Protein AF-S4W6T2-F1 (afdb_monomer_lite)

Foldseek 3Di:
DKPQKDFDDPQWDDDDDPDIDGAIARHDQIAAPDADCQVVQLVVCVVDPDQGEAEEEALLCNLVSHHYDDPDDSLRSSQSSLQRLLVNLVSNVVSPNQEYEHEDQCLQVPADPDDDDRNVVSLVSSLVSRCSSPVPDDPSRHYHYDYDDHPDDPPSND

Organism: NCBI:txid36918

pLDDT: mean 97.05, std 4.62, range [58.09, 98.81]

Secondary structure (DSSP, 8-state):
--EEEE--SS--EEEETTEEE---EEEEEEE--S-SSHHHHHHHHHT-SS--EEEEE-HHHHHHTSB--SSS-HHHHHHHHHHHHHHHHHHHHHTT--EEEEE-GGGTTTS-SSSSHHHHHHHHHHHHHHHHHHTTS-TTSEEE----SS---TTS--

InterPro domains:
  IPR002629 Cobalamin-independent methionine synthase MetE, C-terminal/archaeal [PF01717] (1-155)
  IPR038071 UROD/MetE-like superfamily [G3DSA:3.20.20.210] (1-158)
  IPR038071 UROD/MetE-like superfamily [SSF51726] (2-155)

Radius of gyration: 16.19 Å; chains: 1; bounding box: 41×38×44 Å

Structure (mmCIF, N/CA/C/O backbone):
data_AF-S4W6T2-F1
#
_entry.id   AF-S4W6T2-F1
#
loop_
_atom_site.group_PDB
_atom_site.id
_atom_site.type_symbol
_atom_site.label_atom_id
_atom_site.label_alt_id
_atom_site.label_comp_id
_atom_site.label_asym_id
_atom_site.label_entity_id
_atom_site.label_seq_id
_atom_site.pdbx_PDB_ins_code
_atom_site.Cartn_x
_atom_site.Cartn_y
_atom_site.Cartn_z
_atom_site.occupancy
_atom_site.B_iso_or_equiv
_atom_site.auth_seq_id
_atom_site.auth_comp_id
_atom_site.auth_asym_id
_atom_site.auth_atom_id
_atom_site.pdbx_PDB_model_num
ATOM 1 N N . LYS A 1 1 ? -2.218 -12.288 2.007 1.00 88.94 1 LYS A N 1
ATOM 2 C CA . LYS A 1 1 ? -3.691 -12.126 2.031 1.00 88.94 1 LYS A CA 1
ATOM 3 C C . LYS A 1 1 ? -4.235 -11.518 0.737 1.00 88.94 1 LYS A C 1
ATOM 5 O O . LYS A 1 1 ? -5.386 -11.767 0.428 1.00 88.94 1 LYS A O 1
ATOM 10 N N . LEU A 1 2 ? -3.432 -10.781 -0.037 1.00 97.62 2 LEU A N 1
ATOM 11 C CA . LEU A 1 2 ? -3.813 -10.366 -1.389 1.00 97.62 2 LEU A CA 1
ATOM 12 C C . LEU A 1 2 ? -3.689 -11.525 -2.388 1.00 97.62 2 LEU A C 1
ATOM 14 O O . LEU A 1 2 ? -2.749 -12.319 -2.288 1.00 97.62 2 LEU A O 1
ATOM 18 N N . GLN A 1 3 ? -4.618 -11.595 -3.341 1.00 98.19 3 GLN A N 1
ATOM 19 C CA . GLN A 1 3 ? -4.468 -12.392 -4.560 1.00 98.19 3 GLN A CA 1
ATOM 20 C C . GLN A 1 3 ? -3.433 -11.736 -5.488 1.00 98.19 3 GLN A C 1
ATOM 22 O O . GLN A 1 3 ? -3.095 -10.564 -5.318 1.00 98.19 3 GLN A O 1
ATOM 27 N N . GLY A 1 4 ? -2.890 -12.502 -6.435 1.00 97.81 4 GLY A N 1
ATOM 28 C CA . GLY A 1 4 ? -1.858 -12.018 -7.364 1.00 97.81 4 GLY A CA 1
ATOM 29 C C . GLY A 1 4 ? -0.433 -12.020 -6.796 1.00 97.81 4 GLY A C 1
ATOM 30 O O . GLY A 1 4 ? 0.508 -11.715 -7.524 1.00 97.81 4 GLY A O 1
ATOM 31 N N . TYR A 1 5 ? -0.254 -12.419 -5.532 1.00 98.44 5 TYR A N 1
ATOM 32 C CA . TYR A 1 5 ? 1.045 -12.571 -4.878 1.00 98.44 5 TYR A CA 1
ATOM 33 C C . TYR A 1 5 ? 1.473 -14.036 -4.730 1.00 98.44 5 TYR A C 1
ATOM 35 O O . TYR A 1 5 ? 0.674 -14.903 -4.378 1.00 98.44 5 TYR A O 1
ATOM 43 N N . ALA A 1 6 ? 2.771 -14.283 -4.883 1.00 98.31 6 ALA A N 1
ATOM 44 C CA . ALA A 1 6 ? 3.460 -15.507 -4.492 1.00 98.31 6 ALA A CA 1
ATOM 45 C C . ALA A 1 6 ? 4.580 -15.194 -3.487 1.00 98.31 6 ALA A C 1
ATOM 47 O O . ALA A 1 6 ? 5.139 -14.097 -3.466 1.00 98.31 6 ALA A O 1
ATOM 48 N N . PHE A 1 7 ? 4.928 -16.166 -2.643 1.00 98.25 7 PHE A N 1
ATOM 49 C CA . PHE A 1 7 ? 5.929 -16.001 -1.587 1.00 98.25 7 PHE A CA 1
ATOM 50 C C . PHE A 1 7 ? 6.922 -17.160 -1.623 1.00 98.25 7 PHE A C 1
ATOM 52 O O . PHE A 1 7 ? 6.535 -18.318 -1.769 1.00 98.25 7 PHE A O 1
ATOM 59 N N . THR A 1 8 ? 8.209 -16.853 -1.474 1.00 98.19 8 THR A N 1
ATOM 60 C CA . THR A 1 8 ? 9.264 -17.873 -1.400 1.00 98.19 8 THR A CA 1
ATOM 61 C C . THR A 1 8 ? 9.505 -18.302 0.047 1.00 98.19 8 THR A C 1
ATOM 63 O O . THR A 1 8 ? 9.156 -17.578 0.977 1.00 98.19 8 THR A O 1
ATOM 66 N N . THR A 1 9 ? 10.150 -19.457 0.256 1.00 97.38 9 THR A N 1
ATOM 67 C CA . THR A 1 9 ? 10.651 -19.854 1.587 1.00 97.38 9 THR A CA 1
ATOM 68 C C . THR A 1 9 ? 12.100 -19.403 1.803 1.00 97.38 9 THR A C 1
ATOM 70 O O . THR A 1 9 ? 12.412 -18.831 2.844 1.00 97.38 9 THR A O 1
ATOM 73 N N . ASN A 1 10 ? 12.965 -19.573 0.796 1.00 97.81 10 ASN A N 1
ATOM 74 C CA . ASN A 1 10 ? 14.413 -19.323 0.890 1.00 97.81 10 ASN A CA 1
ATOM 75 C C . ASN A 1 10 ? 14.935 -18.252 -0.095 1.00 97.81 10 ASN A C 1
ATOM 77 O O . ASN A 1 10 ? 16.140 -18.165 -0.310 1.00 97.81 10 ASN A O 1
ATOM 81 N N . GLY A 1 11 ? 14.060 -17.446 -0.709 1.00 97.75 11 GLY A N 1
ATOM 82 C CA . GLY A 1 11 ? 14.436 -16.403 -1.678 1.00 97.75 11 GLY A CA 1
ATOM 83 C C . GLY A 1 11 ? 14.929 -15.113 -1.018 1.00 97.75 11 GLY A C 1
ATOM 84 O O . GLY A 1 11 ? 14.307 -14.065 -1.174 1.00 97.75 11 GLY A O 1
ATOM 85 N N . TRP A 1 12 ? 15.994 -15.207 -0.224 1.00 98.31 12 TRP A N 1
ATOM 86 C CA . TRP A 1 12 ? 16.548 -14.082 0.530 1.00 98.31 12 TRP A CA 1
ATOM 87 C C . TRP A 1 12 ? 17.361 -13.133 -0.356 1.00 98.31 12 TRP A C 1
ATOM 89 O O . TRP A 1 12 ? 18.163 -13.570 -1.178 1.00 98.31 12 TRP A O 1
ATOM 99 N N . VAL A 1 13 ? 17.200 -11.830 -0.127 1.00 98.25 13 VAL A N 1
ATOM 100 C CA . VAL A 1 13 ? 17.969 -10.747 -0.750 1.00 98.25 13 VAL A CA 1
ATOM 101 C C . VAL A 1 13 ? 18.549 -9.876 0.358 1.00 98.25 13 VAL A C 1
ATOM 103 O O . VAL A 1 13 ? 17.845 -9.499 1.297 1.00 98.25 13 VAL A O 1
ATOM 106 N N . GLN A 1 14 ? 19.844 -9.577 0.284 1.00 97.94 14 GLN A N 1
ATOM 107 C CA . GLN A 1 14 ? 20.492 -8.689 1.247 1.00 97.94 14 GLN A CA 1
ATOM 108 C C . GLN A 1 14 ? 19.961 -7.263 1.067 1.00 97.94 14 GLN A C 1
ATOM 110 O O . GLN A 1 14 ? 19.952 -6.749 -0.047 1.00 97.94 14 GLN A O 1
ATOM 115 N N . SER A 1 15 ? 19.535 -6.627 2.159 1.00 93.25 15 SER A N 1
ATOM 116 C CA . SER A 1 15 ? 19.113 -5.222 2.153 1.00 93.25 15 SER A CA 1
ATOM 117 C C . SER A 1 15 ? 20.266 -4.318 2.598 1.00 93.25 15 SER A C 1
ATOM 119 O O . SER A 1 15 ? 20.690 -3.442 1.853 1.00 93.25 15 SER A O 1
ATOM 121 N N . TYR A 1 16 ? 20.840 -4.574 3.778 1.00 93.50 16 TYR A N 1
ATOM 122 C CA . TYR A 1 16 ? 22.041 -3.888 4.266 1.00 93.50 16 TYR A CA 1
ATOM 123 C C . TYR A 1 16 ? 22.706 -4.689 5.390 1.00 93.50 16 TYR A C 1
ATOM 125 O O . TYR A 1 16 ? 22.031 -5.377 6.157 1.00 93.50 16 TYR A O 1
ATOM 133 N N . GLY A 1 17 ? 24.031 -4.583 5.538 1.00 96.62 17 GLY A N 1
ATOM 134 C CA . GLY A 1 17 ? 24.769 -5.266 6.609 1.00 96.62 17 GLY A CA 1
ATOM 135 C C . GLY A 1 17 ? 24.451 -6.767 6.662 1.00 96.62 17 GLY A C 1
ATOM 136 O O . GLY A 1 17 ? 24.629 -7.474 5.677 1.00 96.62 17 GLY A O 1
ATOM 137 N N . SER A 1 18 ? 23.942 -7.252 7.796 1.00 97.00 18 SER A N 1
ATOM 138 C CA . SER A 1 18 ? 23.471 -8.637 7.975 1.00 97.00 18 SER A CA 1
ATOM 139 C C . SER A 1 18 ? 21.946 -8.798 7.883 1.00 97.00 18 SER A C 1
ATOM 141 O O . SER A 1 18 ? 21.411 -9.843 8.253 1.00 97.00 18 SER A O 1
ATOM 143 N N . ARG A 1 19 ? 21.221 -7.765 7.434 1.00 96.56 19 ARG A N 1
ATOM 144 C CA . ARG A 1 19 ? 19.760 -7.766 7.309 1.00 96.56 19 ARG A CA 1
ATOM 145 C C . ARG A 1 19 ? 19.351 -8.145 5.893 1.00 96.56 19 ARG A C 1
ATOM 147 O O . ARG A 1 19 ? 19.774 -7.531 4.913 1.00 96.56 19 ARG A O 1
ATOM 154 N N . TYR A 1 20 ? 18.500 -9.158 5.820 1.00 97.75 20 TYR A N 1
ATOM 155 C CA . TYR A 1 20 ? 17.959 -9.704 4.586 1.00 97.75 20 TYR A CA 1
ATOM 156 C C . TYR A 1 20 ? 16.447 -9.550 4.598 1.00 97.75 20 TYR A C 1
ATOM 158 O O . TYR A 1 20 ? 15.809 -9.594 5.651 1.00 97.75 20 TYR A O 1
ATOM 166 N N . VAL A 1 21 ? 15.890 -9.408 3.408 1.00 97.50 21 VAL A N 1
ATOM 167 C CA . VAL A 1 21 ? 14.456 -9.452 3.159 1.00 97.50 21 VAL A CA 1
ATOM 168 C C . VAL A 1 21 ? 14.157 -10.624 2.240 1.00 97.50 21 VAL A C 1
ATOM 170 O O . VAL A 1 21 ? 15.043 -11.161 1.577 1.00 97.50 21 VAL A O 1
ATOM 173 N N . ARG A 1 22 ? 12.896 -11.032 2.203 1.00 97.44 22 ARG A N 1
ATOM 174 C CA . ARG A 1 22 ? 12.406 -12.048 1.277 1.00 97.44 22 ARG A CA 1
ATOM 175 C C . ARG A 1 22 ? 11.243 -11.439 0.500 1.00 97.44 22 ARG A C 1
ATOM 177 O O . ARG A 1 22 ? 10.099 -11.622 0.924 1.00 97.44 22 ARG A O 1
ATOM 184 N N . PRO A 1 23 ? 11.536 -10.651 -0.553 1.00 98.00 23 PRO A N 1
ATOM 185 C CA . PRO A 1 23 ? 10.518 -9.929 -1.300 1.00 98.00 23 PRO A CA 1
ATOM 186 C C . PRO A 1 23 ? 9.484 -10.911 -1.854 1.00 98.00 23 PRO A C 1
ATOM 188 O O . PRO A 1 23 ? 9.861 -11.963 -2.387 1.00 98.00 23 PRO A O 1
ATOM 191 N N . PRO A 1 24 ? 8.187 -10.618 -1.717 1.00 98.31 24 PRO A N 1
ATOM 192 C CA . PRO A 1 24 ? 7.167 -11.398 -2.388 1.00 98.31 24 PRO A CA 1
ATOM 193 C C . PRO A 1 24 ? 7.186 -11.110 -3.896 1.00 98.31 24 PRO A C 1
ATOM 195 O O . PRO A 1 24 ? 7.845 -10.180 -4.354 1.00 98.31 24 PRO A O 1
ATOM 198 N N . ILE A 1 25 ? 6.498 -11.929 -4.684 1.00 98.69 25 ILE A N 1
ATOM 199 C CA . ILE A 1 25 ? 6.496 -11.852 -6.149 1.00 98.69 25 ILE A CA 1
ATOM 200 C C . ILE A 1 25 ? 5.076 -11.541 -6.606 1.00 98.69 25 ILE A C 1
ATOM 202 O O . ILE A 1 25 ? 4.148 -12.259 -6.235 1.00 98.69 25 ILE A O 1
ATOM 206 N N . ILE A 1 26 ? 4.901 -10.501 -7.416 1.00 98.62 26 ILE A N 1
ATOM 207 C CA . ILE A 1 26 ? 3.625 -10.213 -8.073 1.00 98.62 26 ILE A CA 1
ATOM 208 C C . ILE A 1 26 ? 3.568 -11.071 -9.337 1.00 98.62 26 ILE A C 1
ATOM 210 O O . ILE A 1 26 ? 4.430 -10.961 -10.202 1.00 98.62 26 ILE A O 1
ATOM 214 N N . VAL A 1 27 ? 2.577 -11.956 -9.428 1.00 98.38 27 VAL A N 1
ATOM 215 C CA . VAL A 1 27 ? 2.447 -12.956 -10.506 1.00 98.38 27 VAL A CA 1
ATOM 216 C C . VAL A 1 27 ? 1.133 -12.847 -11.280 1.00 98.38 27 VAL A C 1
ATOM 218 O O . VAL A 1 27 ? 0.939 -13.561 -12.258 1.00 98.38 27 VAL A O 1
ATOM 221 N N . GLY A 1 28 ? 0.220 -11.978 -10.849 1.00 98.31 28 GLY A N 1
ATOM 222 C CA . GLY A 1 28 ? -1.097 -11.822 -11.456 1.00 98.31 28 GLY A CA 1
ATOM 223 C C . GLY A 1 28 ? -1.773 -10.529 -11.025 1.00 98.31 28 GLY A C 1
ATOM 224 O O . GLY A 1 28 ? -1.141 -9.669 -10.412 1.00 98.31 28 GLY A O 1
ATOM 225 N N . ASP A 1 29 ? -3.049 -10.391 -11.373 1.00 98.56 29 ASP A N 1
ATOM 226 C CA . ASP A 1 29 ? -3.845 -9.234 -10.968 1.00 98.56 29 ASP A CA 1
ATOM 227 C C . ASP A 1 29 ? -4.132 -9.268 -9.465 1.00 98.56 29 ASP A C 1
ATOM 229 O O . ASP A 1 29 ? -4.385 -10.326 -8.880 1.00 98.56 29 ASP A O 1
ATOM 233 N N . ILE A 1 30 ? -4.068 -8.094 -8.842 1.00 98.62 30 ILE A N 1
ATOM 234 C CA . ILE A 1 30 ? -4.108 -7.947 -7.390 1.00 98.62 30 ILE A CA 1
ATOM 235 C C . ILE A 1 30 ? -5.524 -7.606 -6.934 1.00 98.62 30 ILE A C 1
ATOM 237 O O . ILE A 1 30 ? -6.157 -6.679 -7.437 1.00 98.62 30 ILE A O 1
ATOM 241 N N . SER A 1 31 ? -6.007 -8.341 -5.936 1.00 98.38 31 SER A N 1
ATOM 242 C CA . SER A 1 31 ? -7.271 -8.059 -5.257 1.00 98.38 31 SER A CA 1
ATOM 243 C C . SER A 1 31 ? -7.218 -8.483 -3.792 1.00 98.38 31 SER A C 1
ATOM 245 O O . SER A 1 31 ? -6.414 -9.336 -3.393 1.00 98.38 31 SER A O 1
ATOM 247 N N . ARG A 1 32 ? -8.075 -7.867 -2.973 1.00 98.44 32 ARG A N 1
ATOM 248 C CA . ARG A 1 32 ? -8.212 -8.167 -1.547 1.00 98.44 32 ARG A CA 1
ATOM 249 C C . ARG A 1 32 ? -9.514 -8.950 -1.306 1.00 98.44 32 ARG A C 1
ATOM 251 O O . ARG A 1 32 ? -10.576 -8.339 -1.283 1.00 98.44 32 ARG A O 1
ATOM 258 N N . PRO A 1 33 ? -9.462 -10.283 -1.126 1.00 97.94 33 PRO A N 1
ATOM 259 C CA . PRO A 1 33 ? -10.667 -11.097 -0.952 1.00 97.94 33 PRO A CA 1
ATOM 260 C C . PRO A 1 33 ? -11.297 -10.979 0.445 1.00 97.94 33 PRO A C 1
ATOM 262 O O . PRO A 1 33 ? -12.472 -11.286 0.610 1.00 97.94 33 PRO A O 1
ATOM 265 N N . GLU A 1 34 ? -10.521 -10.574 1.452 1.00 97.75 34 GLU A N 1
ATOM 266 C CA . GLU A 1 34 ? -10.947 -10.517 2.852 1.00 97.75 34 GLU A CA 1
ATOM 267 C C . GLU A 1 34 ? -10.172 -9.451 3.639 1.00 97.75 34 GLU A C 1
ATOM 269 O O . GLU A 1 34 ? -9.075 -9.044 3.243 1.00 97.75 34 GLU A O 1
ATOM 274 N N . ALA A 1 35 ? -10.716 -9.062 4.795 1.00 98.44 35 ALA A N 1
ATOM 275 C CA . ALA A 1 35 ? -10.065 -8.151 5.729 1.00 98.44 35 ALA A CA 1
ATOM 276 C C . ALA A 1 35 ? -8.710 -8.666 6.232 1.00 98.44 35 ALA A C 1
ATOM 278 O O . ALA A 1 35 ? -8.536 -9.832 6.614 1.00 98.44 35 ALA A O 1
ATOM 279 N N . MET A 1 36 ? -7.723 -7.773 6.251 1.00 98.50 36 MET A N 1
ATOM 280 C CA . MET A 1 36 ? -6.340 -8.115 6.555 1.00 98.50 36 MET A CA 1
ATOM 281 C C . MET A 1 36 ? -5.961 -7.850 8.009 1.00 98.50 36 MET A C 1
ATOM 283 O O . MET A 1 36 ? -5.444 -8.778 8.638 1.00 98.50 36 MET A O 1
ATOM 287 N N . SER A 1 37 ? -6.205 -6.638 8.515 1.00 98.31 37 SER A N 1
ATOM 288 C CA . SER A 1 37 ? -5.762 -6.124 9.821 1.00 98.31 37 SER A CA 1
ATOM 289 C C . SER A 1 37 ? -6.894 -5.575 10.698 1.00 98.31 37 SER A C 1
ATOM 291 O O . SER A 1 37 ? -6.645 -5.171 11.839 1.00 98.31 37 SER A O 1
ATOM 293 N N . VAL A 1 38 ? -8.140 -5.575 10.207 1.00 98.62 38 VAL A N 1
ATOM 294 C CA . VAL A 1 38 ? -9.320 -5.094 10.950 1.00 98.62 38 VAL A CA 1
ATOM 295 C C . VAL A 1 38 ? -9.467 -5.790 12.302 1.00 98.62 38 VAL A C 1
ATOM 297 O O . VAL A 1 38 ? -9.604 -5.120 13.321 1.00 98.62 38 VAL A O 1
ATOM 300 N N . LYS A 1 39 ? -9.399 -7.127 12.337 1.00 98.56 39 LYS A N 1
ATOM 301 C CA . LYS A 1 39 ? -9.594 -7.915 13.565 1.00 98.56 39 LYS A CA 1
ATOM 302 C C . LYS A 1 39 ? -8.628 -7.486 14.671 1.00 98.56 39 LYS A C 1
ATOM 304 O O . LYS A 1 39 ? -9.046 -7.234 15.800 1.00 98.56 39 LYS A O 1
ATOM 309 N N . GLU A 1 40 ? -7.342 -7.415 14.348 1.00 98.69 40 GLU A N 1
ATOM 310 C CA . GLU A 1 40 ? -6.289 -7.058 15.295 1.00 98.69 40 GLU A CA 1
ATOM 311 C C . GLU A 1 40 ? -6.401 -5.590 15.718 1.00 98.69 40 GLU A C 1
ATOM 313 O O . GLU A 1 40 ? -6.252 -5.280 16.900 1.00 98.69 40 GLU A O 1
ATOM 318 N N . SER A 1 41 ? -6.727 -4.700 14.777 1.00 98.56 41 SER A N 1
ATOM 319 C CA . SER A 1 41 ? -6.864 -3.264 15.035 1.00 98.56 41 SER A CA 1
ATOM 320 C C . SER A 1 41 ? -8.060 -2.962 15.944 1.00 98.56 41 SER A C 1
ATOM 322 O O . SER A 1 41 ? -7.927 -2.230 16.922 1.00 98.56 41 SER A O 1
ATOM 324 N N . VAL A 1 42 ? -9.214 -3.586 15.702 1.00 98.56 42 VAL A N 1
ATOM 325 C CA . VAL A 1 42 ? -10.401 -3.449 16.563 1.00 98.56 42 VAL A CA 1
ATOM 326 C C . VAL A 1 42 ? -10.113 -3.958 17.971 1.00 98.56 42 VAL A C 1
ATOM 328 O O . VAL A 1 42 ? -10.421 -3.281 18.953 1.00 98.56 42 VAL A O 1
ATOM 331 N N . TYR A 1 43 ? -9.477 -5.126 18.087 1.00 98.69 43 TYR A N 1
ATOM 332 C CA . TYR A 1 43 ? -9.098 -5.658 19.391 1.00 98.69 43 TYR A CA 1
ATOM 333 C C . TYR A 1 43 ? -8.147 -4.707 20.127 1.00 98.69 43 TYR A C 1
ATOM 335 O O . TYR A 1 43 ? -8.400 -4.374 21.283 1.00 98.69 43 TYR A O 1
ATOM 343 N N . ALA A 1 44 ? -7.110 -4.197 19.460 1.00 98.62 44 ALA A N 1
ATOM 344 C CA . ALA A 1 44 ? -6.175 -3.248 20.059 1.00 98.62 44 ALA A CA 1
ATOM 345 C C . ALA A 1 44 ? -6.869 -1.958 20.529 1.00 98.62 44 ALA A C 1
ATOM 347 O O . ALA A 1 44 ? -6.624 -1.506 21.648 1.00 98.62 44 ALA A O 1
ATOM 348 N N . GLN A 1 45 ? -7.775 -1.399 19.718 1.00 98.25 45 GLN A N 1
ATOM 349 C CA . GLN A 1 45 ? -8.565 -0.226 20.097 1.00 98.25 45 GLN A CA 1
ATOM 350 C C . GLN A 1 45 ? -9.493 -0.516 21.288 1.00 98.25 45 GLN A C 1
ATOM 352 O O . GLN A 1 45 ? -9.682 0.360 22.125 1.00 98.25 45 GLN A O 1
ATOM 357 N N . SER A 1 46 ? -10.030 -1.733 21.425 1.00 98.38 46 SER A N 1
ATOM 358 C CA . SER A 1 46 ? -10.922 -2.092 22.542 1.00 98.38 46 SER A CA 1
ATOM 359 C C . SER A 1 46 ? -10.242 -2.096 23.919 1.00 98.38 46 SER A C 1
ATOM 361 O O . SER A 1 46 ? -10.908 -1.957 24.942 1.00 98.38 46 SER A O 1
ATOM 363 N N . LEU A 1 47 ? -8.912 -2.227 23.958 1.00 98.56 47 LEU A N 1
ATOM 364 C CA . LEU A 1 47 ? -8.130 -2.286 25.197 1.00 98.56 47 LEU A CA 1
ATOM 365 C C . LEU A 1 47 ? -7.749 -0.904 25.742 1.00 98.56 47 LEU A C 1
ATOM 367 O O . LEU A 1 47 ? -7.080 -0.803 26.773 1.00 98.56 47 LEU A O 1
ATOM 371 N N . THR A 1 48 ? -8.118 0.176 25.052 1.00 98.31 48 THR A N 1
ATOM 372 C CA . THR A 1 48 ? -7.735 1.527 25.448 1.00 98.31 48 THR A CA 1
ATOM 373 C C . THR A 1 48 ? -8.773 2.566 25.042 1.00 98.31 48 THR A C 1
ATOM 375 O O . THR A 1 48 ? -9.428 2.460 24.015 1.00 98.31 48 THR A O 1
ATOM 378 N N . SER A 1 49 ? -8.892 3.626 25.839 1.00 97.75 49 SER A N 1
ATOM 379 C CA . SER A 1 49 ? -9.654 4.824 25.472 1.00 97.75 49 SER A CA 1
ATOM 380 C C . SER A 1 49 ? -8.856 5.798 24.599 1.00 97.75 49 SER A C 1
ATOM 382 O O . SER A 1 49 ? -9.405 6.794 24.131 1.00 97.75 49 SER A O 1
ATOM 384 N N . LYS A 1 50 ? -7.553 5.555 24.397 1.00 98.31 50 LYS A N 1
ATOM 385 C CA . LYS A 1 50 ? -6.717 6.381 23.520 1.0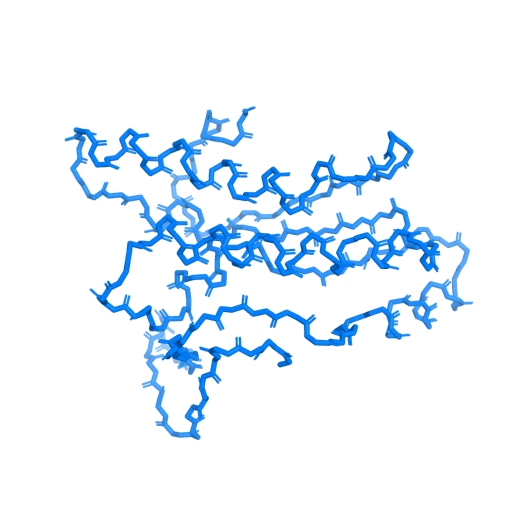0 98.31 50 LYS A CA 1
ATOM 386 C C . LYS A 1 50 ? -6.964 6.020 22.049 1.00 98.31 50 LYS A C 1
ATOM 388 O O . LYS A 1 50 ? -7.211 4.851 21.761 1.00 98.31 50 LYS A O 1
ATOM 393 N N . PRO A 1 51 ? -6.831 6.974 21.112 1.00 97.94 51 PRO A N 1
ATOM 394 C CA . PRO A 1 51 ? -6.859 6.660 19.686 1.00 97.94 51 PRO A CA 1
ATOM 395 C C . PRO A 1 51 ? -5.734 5.685 19.316 1.00 97.94 51 PRO A C 1
ATOM 397 O O . PRO A 1 51 ? -4.564 5.936 19.620 1.00 97.94 51 PRO A O 1
ATOM 400 N N . MET A 1 52 ? -6.090 4.580 18.667 1.00 98.31 52 MET A N 1
ATOM 401 C CA . MET A 1 52 ? -5.179 3.537 18.204 1.00 98.31 52 MET A CA 1
ATOM 402 C C . MET A 1 52 ? -5.065 3.607 16.676 1.00 98.31 52 MET A C 1
ATOM 404 O O . MET A 1 52 ? -6.056 3.829 15.984 1.00 98.31 52 MET A O 1
ATOM 408 N N . LYS A 1 53 ? -3.847 3.452 16.148 1.00 98.31 53 LYS A N 1
ATOM 409 C CA . LYS A 1 53 ? -3.580 3.541 14.710 1.00 98.31 53 LYS A CA 1
ATOM 410 C C . LYS A 1 53 ? -3.794 2.200 14.009 1.00 98.31 53 LYS A C 1
ATOM 412 O O . LYS A 1 53 ? -3.074 1.246 14.294 1.00 98.31 53 LYS A O 1
ATOM 417 N N . GLY A 1 54 ? -4.687 2.157 13.024 1.00 98.50 54 GLY A N 1
ATOM 418 C CA . GLY A 1 54 ? -4.645 1.115 11.995 1.00 98.50 54 GLY A CA 1
ATOM 419 C C . GLY A 1 54 ? -3.360 1.256 11.175 1.00 98.50 54 GLY A C 1
ATOM 420 O O . GLY A 1 54 ? -2.950 2.377 10.884 1.00 98.50 54 GLY A O 1
ATOM 421 N N . MET A 1 55 ? -2.708 0.148 10.827 1.00 98.62 55 MET A N 1
ATOM 422 C CA . MET A 1 55 ? -1.416 0.161 10.130 1.00 98.62 55 MET A CA 1
ATOM 423 C C . MET A 1 55 ? -1.506 -0.597 8.812 1.00 98.62 55 MET A C 1
ATOM 425 O O . MET A 1 55 ? -1.886 -1.769 8.796 1.00 98.62 55 MET A O 1
ATOM 429 N N . LEU A 1 56 ? -1.109 0.063 7.726 1.00 98.62 56 LEU A N 1
ATOM 430 C CA . LEU A 1 56 ? -1.015 -0.499 6.384 1.00 98.62 56 LEU A CA 1
ATOM 431 C C . LEU A 1 56 ? 0.282 -0.046 5.709 1.00 98.62 56 LEU A C 1
ATOM 433 O O . LEU A 1 56 ? 0.862 0.986 6.042 1.00 98.62 56 LEU A O 1
ATOM 437 N N . THR A 1 57 ? 0.715 -0.811 4.714 1.00 98.62 57 THR A N 1
ATOM 438 C CA . THR A 1 57 ? 1.788 -0.415 3.797 1.00 98.62 57 THR A CA 1
ATOM 439 C C . THR A 1 57 ? 1.157 0.110 2.515 1.00 98.62 57 THR A C 1
ATOM 441 O O . THR A 1 57 ? 0.243 -0.514 1.982 1.00 98.62 57 THR A O 1
ATOM 444 N N . GLY A 1 58 ? 1.624 1.257 2.032 1.00 98.50 58 GLY A N 1
ATOM 445 C CA . GLY A 1 58 ? 1.096 1.906 0.840 1.00 98.50 58 GLY A CA 1
ATOM 446 C C . GLY A 1 58 ? 1.369 1.132 -0.453 1.00 98.50 58 GLY A C 1
ATOM 447 O O . GLY A 1 58 ? 2.229 0.240 -0.487 1.00 98.50 58 GLY A O 1
ATOM 448 N N . PRO A 1 59 ? 0.617 1.440 -1.524 1.00 98.62 59 PRO A N 1
ATOM 449 C CA . PRO A 1 59 ? 0.687 0.713 -2.787 1.00 98.62 59 PRO A CA 1
ATOM 450 C C . PRO A 1 59 ? 2.062 0.783 -3.458 1.00 98.62 59 PRO A C 1
ATOM 452 O O . PRO A 1 59 ? 2.529 -0.230 -3.981 1.00 98.62 59 PRO A O 1
ATOM 455 N N . VAL A 1 60 ? 2.746 1.929 -3.410 1.00 98.50 6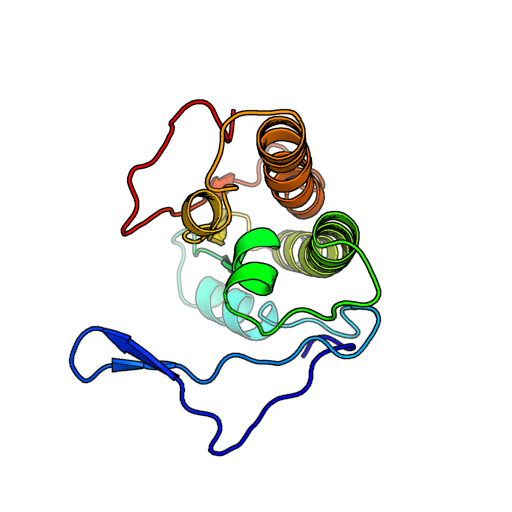0 VAL A N 1
ATOM 456 C CA . VAL A 1 60 ? 4.065 2.081 -4.033 1.00 98.50 60 VAL A CA 1
ATOM 457 C C . VAL A 1 60 ? 5.073 1.220 -3.285 1.00 98.50 60 VAL A C 1
ATOM 459 O O . VAL A 1 60 ? 5.796 0.454 -3.908 1.00 98.50 60 VAL A O 1
ATOM 462 N N . THR A 1 61 ? 5.078 1.241 -1.956 1.00 98.62 61 THR A N 1
ATOM 463 C CA . THR A 1 61 ? 5.979 0.403 -1.155 1.00 98.62 61 THR A CA 1
ATOM 464 C C . THR A 1 61 ? 5.679 -1.087 -1.305 1.00 98.62 61 THR A C 1
ATOM 466 O O . THR A 1 61 ? 6.612 -1.874 -1.482 1.00 98.62 61 THR A O 1
ATOM 469 N N . CYS A 1 62 ? 4.402 -1.484 -1.339 1.00 98.56 62 CYS A N 1
ATOM 470 C CA . CYS A 1 62 ? 4.017 -2.860 -1.663 1.00 98.56 62 CYS A CA 1
ATOM 471 C C . CYS A 1 62 ? 4.581 -3.300 -3.022 1.00 98.56 62 CYS A C 1
ATOM 473 O O . CYS A 1 62 ? 5.068 -4.422 -3.140 1.00 98.56 62 CYS A O 1
ATOM 475 N N . LEU A 1 63 ? 4.568 -2.426 -4.031 1.00 98.56 63 LEU A N 1
ATOM 476 C CA . LEU A 1 63 ? 5.156 -2.703 -5.341 1.00 98.56 63 LEU A CA 1
ATOM 477 C C . LEU A 1 63 ? 6.691 -2.751 -5.294 1.00 98.56 63 LEU A C 1
ATOM 479 O O . LEU A 1 63 ? 7.293 -3.708 -5.775 1.00 98.56 63 LEU A O 1
ATOM 483 N N . ARG A 1 64 ? 7.333 -1.721 -4.733 1.00 98.06 64 ARG A N 1
ATOM 484 C CA . ARG A 1 64 ? 8.793 -1.533 -4.773 1.00 98.06 64 ARG A CA 1
ATOM 485 C C . ARG A 1 64 ? 9.557 -2.589 -3.988 1.00 98.06 64 ARG A C 1
ATOM 487 O O . ARG A 1 64 ? 10.642 -2.970 -4.410 1.00 98.06 64 ARG A O 1
ATOM 494 N N . TRP A 1 65 ? 8.993 -3.077 -2.887 1.00 98.25 65 TRP A N 1
ATOM 495 C CA . TRP A 1 65 ? 9.599 -4.135 -2.073 1.00 98.25 65 TRP A CA 1
ATOM 496 C C . TRP A 1 65 ? 9.093 -5.536 -2.426 1.00 98.25 65 TRP A C 1
ATOM 498 O O . TRP A 1 65 ? 9.280 -6.480 -1.657 1.00 98.25 65 TRP A O 1
ATOM 508 N N . SER A 1 66 ? 8.488 -5.675 -3.604 1.00 98.56 66 SER A N 1
ATOM 509 C CA . SER A 1 66 ? 8.188 -6.948 -4.254 1.00 98.56 66 SER A CA 1
ATOM 510 C C . SER A 1 66 ? 9.065 -7.126 -5.491 1.00 98.56 66 SER A C 1
ATOM 512 O O . SER A 1 66 ? 9.644 -6.174 -6.007 1.00 98.56 66 SER A O 1
ATOM 514 N N . PHE A 1 67 ? 9.121 -8.343 -6.022 1.00 98.56 67 PHE A N 1
ATOM 515 C CA . PHE A 1 67 ? 9.488 -8.560 -7.415 1.00 98.56 67 PHE A CA 1
ATOM 516 C C . PHE A 1 67 ? 8.253 -8.292 -8.291 1.00 98.56 67 PHE A C 1
ATOM 518 O O . PHE A 1 67 ? 7.303 -9.081 -8.227 1.00 98.56 67 PHE A O 1
ATOM 525 N N . PRO A 1 68 ? 8.217 -7.187 -9.064 1.00 98.38 68 PRO A N 1
ATOM 526 C CA . PRO A 1 68 ? 7.072 -6.862 -9.905 1.00 98.38 68 PRO A CA 1
ATOM 527 C C . PRO A 1 68 ? 6.992 -7.801 -11.110 1.00 98.38 68 PRO A C 1
ATOM 529 O O . PRO A 1 68 ? 8.008 -8.323 -11.581 1.00 98.38 68 PRO A O 1
ATOM 532 N N . ARG A 1 69 ? 5.785 -7.965 -11.658 1.00 97.31 69 ARG A N 1
ATOM 533 C CA . ARG A 1 69 ? 5.618 -8.595 -12.975 1.00 97.31 69 ARG A CA 1
ATOM 534 C C . ARG A 1 69 ? 6.032 -7.614 -14.072 1.00 97.31 69 ARG A C 1
ATOM 536 O O . ARG A 1 69 ?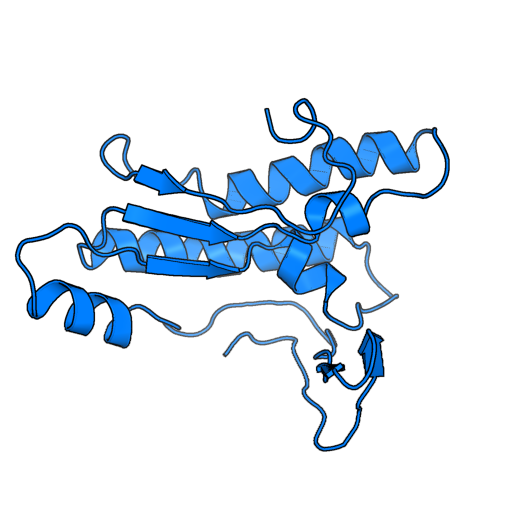 5.936 -6.400 -13.898 1.00 97.31 69 ARG A O 1
ATOM 543 N N . VAL A 1 70 ? 6.508 -8.145 -15.194 1.00 97.00 70 VAL A N 1
ATOM 544 C CA . VAL A 1 70 ? 7.123 -7.358 -16.283 1.00 97.00 70 VAL A CA 1
ATOM 545 C C . VAL A 1 70 ? 6.228 -7.203 -17.512 1.00 97.00 70 VAL A C 1
ATOM 547 O O . VAL A 1 70 ? 6.575 -6.489 -18.446 1.00 97.00 70 VAL A O 1
ATOM 550 N N . ASP A 1 71 ? 5.086 -7.878 -17.527 1.00 98.12 71 ASP A N 1
ATOM 551 C CA . ASP A 1 71 ? 4.119 -7.883 -18.624 1.00 98.12 71 ASP A CA 1
ATOM 552 C C . ASP A 1 71 ? 3.085 -6.746 -18.536 1.00 98.12 71 ASP A C 1
ATOM 554 O O . ASP A 1 71 ? 2.384 -6.483 -19.509 1.00 98.12 71 ASP A O 1
ATOM 558 N N . VAL A 1 72 ? 3.017 -6.032 -17.406 1.00 97.75 72 VAL A N 1
ATOM 559 C CA . VAL A 1 72 ? 2.200 -4.820 -17.216 1.00 97.75 72 VAL A CA 1
ATOM 560 C C . VAL A 1 72 ? 3.000 -3.716 -16.521 1.00 97.75 72 VAL A C 1
ATOM 562 O O . VAL A 1 72 ? 3.967 -3.985 -15.807 1.00 97.75 72 VAL A O 1
ATOM 565 N N . SER A 1 73 ? 2.596 -2.455 -16.698 1.00 98.19 73 SER A N 1
ATOM 566 C CA . SER A 1 73 ? 3.315 -1.309 -16.125 1.00 98.19 73 SER A CA 1
ATOM 567 C C . SER A 1 73 ? 3.294 -1.299 -14.590 1.00 98.19 73 SER A C 1
ATOM 569 O O . SER A 1 73 ? 2.365 -1.798 -13.952 1.00 98.19 73 SER A O 1
ATOM 571 N N . HIS A 1 74 ? 4.309 -0.675 -13.986 1.00 98.38 74 HIS A N 1
ATOM 572 C CA . HIS A 1 74 ? 4.348 -0.414 -12.543 1.00 98.38 74 HIS A CA 1
ATOM 573 C C . HIS A 1 74 ? 3.156 0.427 -12.071 1.00 98.38 74 HIS A C 1
ATOM 575 O O . HIS A 1 74 ? 2.594 0.146 -11.019 1.00 98.38 74 HIS A O 1
ATOM 581 N N . GLU A 1 75 ? 2.735 1.407 -12.872 1.00 98.56 75 GLU A N 1
ATOM 582 C CA . GLU A 1 75 ? 1.533 2.205 -12.620 1.00 98.56 75 GLU A CA 1
ATOM 583 C C . GLU A 1 75 ? 0.287 1.321 -12.480 1.00 98.56 75 GLU A C 1
ATOM 585 O O . GLU A 1 75 ? -0.437 1.428 -11.493 1.00 98.56 75 GLU A O 1
ATOM 590 N N . THR A 1 76 ? 0.075 0.387 -13.414 1.00 98.75 76 THR A N 1
ATOM 591 C CA . THR A 1 76 ? -1.078 -0.528 -13.378 1.00 98.75 76 THR A CA 1
ATOM 592 C C . THR A 1 76 ? -1.065 -1.381 -12.109 1.00 98.75 76 THR A C 1
ATOM 594 O O . THR A 1 76 ? -2.080 -1.496 -11.423 1.00 98.75 76 THR A O 1
ATOM 597 N N . GLN A 1 77 ? 0.095 -1.947 -11.762 1.00 98.75 77 GLN A N 1
ATOM 598 C CA . GLN A 1 77 ? 0.259 -2.763 -10.553 1.00 98.75 77 GLN A CA 1
ATOM 599 C C . GLN A 1 77 ? 0.015 -1.938 -9.279 1.00 98.75 77 GLN A C 1
ATOM 601 O O . GLN A 1 77 ? -0.694 -2.382 -8.376 1.00 98.75 77 GLN A O 1
ATOM 606 N N . SER A 1 78 ? 0.556 -0.717 -9.224 1.00 98.69 78 SER A N 1
ATOM 607 C CA . SER A 1 78 ? 0.378 0.216 -8.107 1.00 98.69 78 SER A CA 1
ATOM 608 C C . SER A 1 78 ? -1.086 0.630 -7.932 1.00 98.69 78 SER A C 1
ATOM 610 O O . SER A 1 78 ? -1.577 0.695 -6.807 1.00 98.69 78 SER A O 1
ATOM 612 N N . LEU A 1 79 ? -1.823 0.843 -9.025 1.00 98.75 79 LEU A N 1
ATOM 613 C CA . LEU A 1 79 ? -3.251 1.158 -8.970 1.00 98.75 79 LEU A CA 1
ATOM 614 C C . LEU A 1 79 ? -4.101 -0.032 -8.503 1.00 98.75 79 LEU A C 1
ATOM 616 O O . LEU A 1 79 ? -5.015 0.165 -7.702 1.00 98.75 79 LEU A O 1
ATOM 620 N N . GLN A 1 80 ? -3.797 -1.264 -8.928 1.00 98.81 80 GLN A N 1
ATOM 621 C CA . GLN A 1 80 ? -4.479 -2.454 -8.397 1.00 98.81 80 GLN A CA 1
ATOM 622 C C . GLN A 1 80 ? -4.235 -2.610 -6.887 1.00 98.81 80 GLN A C 1
ATOM 624 O O . GLN A 1 80 ? -5.176 -2.847 -6.127 1.00 98.81 80 GLN A O 1
ATOM 629 N N . LEU A 1 81 ? -2.992 -2.402 -6.436 1.00 98.81 81 LEU A N 1
ATOM 630 C CA . LEU A 1 81 ? -2.651 -2.355 -5.011 1.00 98.81 81 LEU A CA 1
ATOM 631 C C . LEU A 1 81 ? -3.428 -1.261 -4.280 1.00 98.81 81 LEU A C 1
ATOM 633 O O . LEU A 1 81 ? -3.962 -1.509 -3.204 1.00 98.81 81 LEU A O 1
ATOM 637 N N . ALA A 1 82 ? -3.524 -0.069 -4.865 1.00 98.81 82 ALA A N 1
ATOM 638 C CA . ALA A 1 82 ? -4.233 1.050 -4.264 1.00 98.81 82 ALA A CA 1
ATOM 639 C C . ALA A 1 82 ? -5.724 0.755 -4.072 1.00 98.81 82 ALA A C 1
ATOM 641 O O . ALA A 1 82 ? -6.266 1.055 -3.012 1.00 98.81 82 ALA A O 1
ATOM 642 N N . LEU A 1 83 ? -6.378 0.138 -5.061 1.00 98.75 83 LEU A N 1
ATOM 643 C CA . LEU A 1 83 ? -7.778 -0.280 -4.955 1.00 98.75 83 LEU A CA 1
ATOM 644 C C . LEU A 1 83 ? -7.962 -1.345 -3.868 1.00 98.75 83 LEU A C 1
ATOM 646 O O . LEU A 1 83 ? -8.831 -1.200 -3.015 1.00 98.75 83 LEU A O 1
ATOM 650 N N . ALA A 1 84 ? -7.096 -2.360 -3.840 1.00 98.75 84 ALA A N 1
ATOM 651 C CA . ALA A 1 84 ? -7.129 -3.402 -2.816 1.00 98.75 84 ALA A CA 1
ATOM 652 C C . ALA A 1 84 ? -6.910 -2.845 -1.394 1.00 98.75 84 ALA A C 1
ATOM 654 O O . ALA A 1 84 ? -7.545 -3.295 -0.441 1.00 98.75 84 ALA A O 1
ATOM 655 N N . LEU A 1 85 ? -6.018 -1.862 -1.242 1.00 98.75 85 LEU A N 1
ATOM 656 C CA . LEU A 1 85 ? -5.748 -1.199 0.035 1.00 98.75 85 LEU A CA 1
ATOM 657 C C . LEU A 1 85 ? -6.854 -0.221 0.432 1.00 98.75 85 LEU A C 1
ATOM 659 O O . LEU A 1 85 ? -7.109 -0.071 1.624 1.00 98.75 85 LEU A O 1
ATOM 663 N N . ARG A 1 86 ? -7.538 0.404 -0.534 1.00 98.81 86 ARG A N 1
ATOM 664 C CA . ARG A 1 86 ? -8.698 1.264 -0.272 1.00 98.81 86 ARG A CA 1
ATOM 665 C C . ARG A 1 86 ? -9.791 0.508 0.469 1.00 98.81 86 ARG A C 1
ATOM 667 O O . ARG A 1 86 ? -10.352 1.038 1.422 1.00 98.81 86 ARG A O 1
ATOM 674 N N . ASP A 1 87 ? -10.062 -0.728 0.059 1.00 98.75 87 ASP A N 1
ATOM 675 C CA . ASP A 1 87 ? -11.051 -1.571 0.729 1.00 98.75 87 ASP A CA 1
ATOM 676 C C . ASP A 1 87 ? -10.661 -1.837 2.190 1.00 98.75 87 ASP A C 1
ATOM 678 O O . ASP A 1 87 ? -11.505 -1.781 3.077 1.00 98.75 87 ASP A O 1
ATOM 682 N N . GLU A 1 88 ? -9.373 -2.058 2.471 1.00 98.81 88 GLU A N 1
ATOM 683 C CA . GLU A 1 88 ? -8.892 -2.251 3.843 1.00 98.81 88 GLU A CA 1
ATOM 684 C C . GLU A 1 88 ? -8.965 -0.964 4.680 1.00 98.81 88 GLU A C 1
ATOM 686 O O . GLU A 1 88 ? -9.351 -1.013 5.846 1.00 98.81 88 GLU A O 1
ATOM 691 N N . VAL A 1 89 ? -8.626 0.191 4.096 1.00 98.81 89 VAL A N 1
ATOM 692 C CA . VAL A 1 89 ? -8.766 1.505 4.750 1.00 98.81 89 VAL A CA 1
ATOM 693 C C . VAL A 1 89 ? -10.228 1.772 5.110 1.00 98.81 89 VAL A C 1
ATOM 695 O O . VAL A 1 89 ? -10.519 2.161 6.241 1.00 98.81 89 VAL A O 1
ATOM 698 N N . ASN A 1 90 ? -11.146 1.524 4.175 1.00 98.75 90 ASN A N 1
ATOM 699 C CA . ASN A 1 90 ? -12.577 1.706 4.398 1.00 98.75 90 ASN A CA 1
ATOM 700 C C . ASN A 1 90 ? -13.112 0.736 5.462 1.00 98.75 90 ASN A C 1
ATOM 702 O O . ASN A 1 90 ? -13.901 1.143 6.311 1.00 98.75 90 ASN A O 1
ATOM 706 N N . ASP A 1 91 ? -12.670 -0.525 5.459 1.00 98.81 91 ASP A N 1
ATOM 707 C CA . ASP A 1 91 ? -13.085 -1.504 6.468 1.00 98.81 91 ASP A CA 1
ATOM 708 C C . ASP A 1 91 ? -12.561 -1.142 7.868 1.00 98.81 91 ASP A C 1
ATOM 710 O O . ASP A 1 91 ? -13.282 -1.301 8.855 1.00 98.81 91 ASP A O 1
ATOM 714 N N . LEU A 1 92 ? -11.331 -0.624 7.976 1.00 98.81 92 LEU A N 1
ATOM 715 C CA . LEU A 1 92 ? -10.786 -0.110 9.238 1.00 98.81 92 LEU A CA 1
ATOM 716 C C . LEU A 1 92 ? -11.618 1.065 9.767 1.00 98.81 92 LEU A C 1
ATOM 718 O O . LEU A 1 92 ? -11.994 1.064 10.942 1.00 98.81 92 LEU A O 1
ATOM 722 N N . GLU A 1 93 ? -11.945 2.031 8.904 1.00 98.69 93 GLU A N 1
ATOM 723 C CA . GLU A 1 93 ? -12.808 3.161 9.259 1.00 98.69 93 GLU A CA 1
ATOM 724 C C . GLU A 1 93 ? -14.195 2.679 9.713 1.00 98.69 93 GLU A C 1
ATOM 726 O O . GLU A 1 93 ? -14.659 3.058 10.791 1.00 98.69 93 GLU A O 1
ATOM 731 N N . ALA A 1 94 ? -14.832 1.792 8.941 1.00 98.56 94 ALA A N 1
ATOM 732 C CA . ALA A 1 94 ? -16.150 1.239 9.250 1.00 98.56 94 ALA A CA 1
ATOM 733 C C . ALA A 1 94 ? -16.167 0.441 10.566 1.00 98.56 94 ALA A C 1
ATOM 735 O O . ALA A 1 94 ? -17.184 0.403 11.260 1.00 98.56 94 ALA A O 1
ATOM 736 N N . ALA A 1 95 ? -15.037 -0.162 10.939 1.00 98.50 95 ALA A N 1
ATOM 737 C CA . ALA A 1 95 ? -14.862 -0.872 12.200 1.00 98.50 95 ALA A CA 1
ATOM 738 C C . ALA A 1 95 ? -14.505 0.043 13.392 1.00 98.50 95 ALA A C 1
ATOM 740 O O . ALA A 1 95 ? -14.278 -0.451 14.499 1.00 98.50 95 ALA A O 1
ATOM 741 N N . GLY A 1 96 ? -14.467 1.366 13.192 1.00 97.94 96 GLY A N 1
ATOM 742 C CA . GLY A 1 96 ? -14.241 2.365 14.239 1.00 97.94 96 GLY A CA 1
ATOM 743 C C . GLY A 1 96 ? -12.780 2.774 14.445 1.00 97.94 96 GLY A C 1
ATOM 744 O O . GLY A 1 96 ? -12.479 3.484 15.405 1.00 97.94 96 GLY A O 1
ATOM 745 N N . VAL A 1 97 ? -11.862 2.363 13.565 1.00 98.38 97 VAL A N 1
ATOM 746 C CA . VAL A 1 97 ? -10.454 2.784 13.600 1.00 98.38 97 VAL A CA 1
ATOM 747 C C . VAL A 1 97 ? -10.313 4.091 12.817 1.00 98.38 97 VAL A C 1
ATOM 749 O O . VAL A 1 97 ? -10.088 4.095 11.612 1.00 98.38 97 VAL A O 1
ATOM 752 N N . THR A 1 98 ? -10.460 5.226 13.503 1.00 97.44 98 THR A N 1
ATOM 753 C CA . THR A 1 98 ? -10.506 6.562 12.872 1.00 97.44 98 THR A CA 1
ATOM 754 C C . THR A 1 98 ? -9.142 7.237 12.709 1.00 97.44 98 THR A C 1
ATOM 756 O O . THR A 1 98 ? -9.056 8.346 12.184 1.00 97.44 98 THR A O 1
ATOM 759 N N . VAL A 1 99 ? -8.056 6.593 13.139 1.00 98.75 99 VAL A N 1
ATOM 760 C CA . VAL A 1 99 ? -6.683 7.014 12.834 1.00 98.75 99 VAL A CA 1
ATOM 761 C C . VAL A 1 99 ? -6.016 5.871 12.085 1.00 98.75 99 VAL A C 1
ATOM 763 O O . VAL A 1 99 ? -5.849 4.784 12.632 1.00 98.75 99 VAL A O 1
ATOM 766 N N . ILE A 1 100 ? -5.643 6.100 10.829 1.00 98.81 100 ILE A N 1
ATOM 767 C CA . ILE A 1 100 ? -5.096 5.061 9.952 1.00 98.81 100 ILE A CA 1
ATOM 768 C C . ILE A 1 100 ? -3.786 5.569 9.373 1.00 98.81 100 ILE A C 1
ATOM 770 O O . ILE A 1 100 ? -3.705 6.672 8.842 1.00 98.81 100 ILE A O 1
ATOM 774 N N . GLN A 1 101 ? -2.740 4.767 9.488 1.00 98.81 101 GLN A N 1
ATOM 775 C CA . GLN A 1 101 ? -1.425 5.062 8.959 1.00 98.81 101 GLN A CA 1
ATOM 776 C C . GLN A 1 101 ? -1.133 4.149 7.765 1.00 98.81 101 GLN A C 1
ATOM 778 O O . GLN A 1 101 ? -1.236 2.927 7.868 1.00 98.81 101 GLN A O 1
ATOM 783 N N . VAL A 1 102 ? -0.776 4.763 6.637 1.00 98.62 102 VAL A N 1
ATOM 784 C CA . VAL A 1 102 ? -0.408 4.093 5.387 1.00 98.62 102 VAL A CA 1
ATOM 785 C C . VAL A 1 102 ? 1.027 4.486 5.041 1.00 98.62 102 VAL A C 1
ATOM 787 O O . VAL A 1 102 ? 1.290 5.615 4.628 1.00 98.62 102 VAL A O 1
ATOM 790 N N . ASP A 1 103 ? 1.968 3.573 5.251 1.00 98.44 103 ASP A N 1
ATOM 791 C CA . ASP A 1 103 ? 3.402 3.864 5.164 1.00 98.44 103 ASP A CA 1
ATOM 792 C C . ASP A 1 103 ? 3.917 3.799 3.721 1.00 98.44 103 ASP A C 1
ATOM 794 O O . ASP A 1 103 ? 3.701 2.799 3.037 1.00 98.44 103 ASP A O 1
ATOM 798 N N . GLU A 1 104 ? 4.650 4.825 3.273 1.00 97.94 104 GLU A N 1
ATOM 799 C CA . GLU A 1 104 ? 5.223 4.895 1.920 1.00 97.94 104 GLU A CA 1
ATOM 800 C C . GLU A 1 104 ? 6.746 5.150 1.891 1.00 97.94 104 GLU A C 1
ATOM 802 O O . GLU A 1 104 ? 7.230 6.034 1.177 1.00 97.94 104 GLU A O 1
ATOM 807 N N . PRO A 1 105 ? 7.563 4.385 2.637 1.00 97.12 105 PRO A N 1
ATOM 808 C CA . PRO A 1 105 ? 9.005 4.614 2.687 1.00 97.12 105 PRO A CA 1
ATOM 809 C C . PRO A 1 105 ? 9.708 4.455 1.331 1.00 97.12 105 PRO A C 1
ATOM 811 O O . PRO A 1 105 ? 10.694 5.146 1.079 1.00 97.12 105 PRO A O 1
ATOM 814 N N . ALA A 1 106 ? 9.197 3.611 0.429 1.00 96.94 106 ALA A N 1
ATOM 815 C CA . ALA A 1 106 ? 9.832 3.354 -0.864 1.00 96.94 106 ALA A CA 1
ATOM 816 C C . ALA A 1 106 ? 9.422 4.351 -1.967 1.00 96.94 106 ALA A C 1
ATOM 818 O O . ALA A 1 106 ? 9.850 4.220 -3.117 1.00 96.94 106 ALA A O 1
ATOM 819 N N . ILE A 1 107 ? 8.621 5.374 -1.649 1.00 95.69 107 ILE A N 1
ATOM 820 C CA . ILE A 1 107 ? 8.136 6.340 -2.646 1.00 95.69 107 ILE A CA 1
ATOM 821 C C . ILE A 1 107 ? 9.262 7.132 -3.316 1.00 95.69 107 ILE A C 1
ATOM 823 O O . ILE A 1 107 ? 9.142 7.543 -4.470 1.00 95.69 107 ILE A O 1
ATOM 827 N N . ARG A 1 108 ? 10.387 7.332 -2.624 1.00 96.12 108 ARG A N 1
ATOM 828 C CA . ARG A 1 108 ? 11.585 7.946 -3.206 1.00 96.12 108 ARG A CA 1
ATOM 829 C C . ARG A 1 108 ? 12.522 6.918 -3.836 1.00 96.12 108 ARG A C 1
ATOM 831 O O . ARG A 1 108 ? 13.175 7.241 -4.829 1.00 96.12 108 ARG A O 1
ATOM 838 N N . GLU A 1 109 ? 12.570 5.707 -3.290 1.00 95.25 109 GLU A N 1
ATOM 839 C CA . GLU A 1 109 ? 13.347 4.576 -3.813 1.00 95.25 109 GLU A CA 1
ATOM 840 C C . GLU A 1 109 ? 12.902 4.192 -5.233 1.00 95.25 109 GLU A C 1
ATOM 842 O O . GLU A 1 109 ? 13.730 3.882 -6.087 1.00 95.25 109 GLU A O 1
ATOM 847 N N . GLY A 1 110 ? 11.598 4.266 -5.516 1.00 93.88 110 GLY A N 1
ATOM 848 C CA . GLY A 1 110 ? 11.048 3.961 -6.836 1.00 93.88 110 GLY A CA 1
ATOM 849 C C . GLY A 1 110 ? 11.271 5.020 -7.917 1.00 93.88 110 GLY A C 1
ATOM 850 O O . GLY A 1 110 ? 10.958 4.754 -9.076 1.00 93.88 110 GLY A O 1
ATOM 851 N N . LEU A 1 111 ? 11.816 6.192 -7.573 1.00 96.88 111 LEU A N 1
ATOM 852 C CA . LEU A 1 111 ? 11.982 7.305 -8.507 1.00 96.88 111 LEU A CA 1
ATOM 853 C C . LEU A 1 111 ? 12.948 6.936 -9.654 1.00 96.88 111 LEU A C 1
ATOM 855 O O . LEU A 1 111 ? 14.100 6.579 -9.381 1.00 96.88 111 LEU A O 1
ATOM 859 N N . PRO A 1 112 ? 12.556 7.106 -10.934 1.00 97.62 112 PRO A N 1
ATOM 860 C CA . PRO A 1 112 ? 13.438 6.852 -12.070 1.00 97.62 112 PRO A CA 1
ATOM 861 C C . PRO A 1 112 ? 14.753 7.633 -11.986 1.00 97.62 112 PRO A C 1
ATOM 863 O O . PRO A 1 112 ? 14.779 8.808 -11.609 1.00 97.62 112 PRO A O 1
ATOM 866 N N . LEU A 1 113 ? 15.864 6.997 -12.368 1.00 97.50 113 LEU A N 1
ATOM 867 C CA . LEU A 1 113 ? 17.223 7.518 -12.149 1.00 97.50 113 LEU A CA 1
ATOM 868 C C . LEU A 1 113 ? 17.547 8.787 -12.946 1.00 97.50 113 LEU A C 1
ATOM 870 O O . LEU A 1 113 ? 18.393 9.578 -12.529 1.00 97.50 113 LEU A O 1
ATOM 874 N N . ARG A 1 114 ? 16.864 9.009 -14.072 1.00 97.25 114 ARG A N 1
ATOM 875 C CA . ARG A 1 114 ? 17.065 10.175 -14.939 1.00 97.25 114 ARG A CA 1
ATOM 876 C C . ARG A 1 114 ? 15.861 11.100 -14.874 1.00 97.25 114 ARG A C 1
ATOM 878 O O . ARG A 1 114 ? 14.728 10.648 -14.745 1.00 97.25 114 ARG A O 1
ATOM 885 N N . ALA A 1 115 ? 16.115 12.400 -14.971 1.00 97.75 115 ALA A N 1
ATOM 886 C CA . ALA A 1 115 ? 15.052 13.351 -15.258 1.00 97.75 115 ALA A CA 1
ATOM 887 C C . ALA A 1 115 ? 14.484 13.085 -16.663 1.00 97.75 115 ALA A C 1
ATOM 889 O O . ALA A 1 115 ? 15.213 12.645 -17.553 1.00 97.75 115 ALA A O 1
ATOM 890 N N . GLY A 1 116 ? 13.194 13.352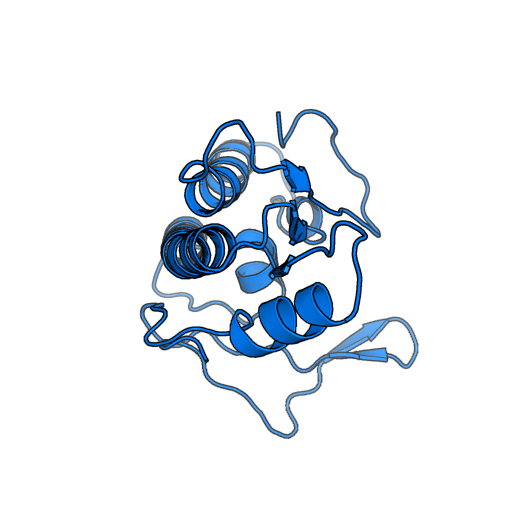 -16.852 1.00 98.00 116 GLY A N 1
ATOM 891 C CA . GLY A 1 116 ? 12.491 13.124 -18.112 1.00 98.00 116 GLY A CA 1
ATOM 892 C C . GLY A 1 116 ? 11.063 12.639 -17.888 1.00 98.00 116 GLY A C 1
ATOM 893 O O . GLY A 1 116 ? 10.595 12.572 -16.751 1.00 98.00 116 GLY A O 1
ATOM 894 N N . ALA A 1 117 ? 10.396 12.276 -18.984 1.00 98.06 117 ALA A N 1
ATOM 895 C CA . ALA A 1 117 ? 8.985 11.894 -18.991 1.00 98.06 117 ALA A CA 1
ATOM 896 C C . ALA A 1 117 ? 8.662 10.747 -18.018 1.00 98.06 117 ALA A C 1
ATOM 898 O O . ALA A 1 117 ? 7.662 10.815 -17.316 1.00 98.06 117 ALA A O 1
ATOM 899 N N . GLU A 1 118 ? 9.533 9.739 -17.912 1.00 97.81 118 GLU A N 1
ATOM 900 C CA . GLU A 1 118 ? 9.336 8.604 -17.000 1.00 97.81 118 GLU A CA 1
ATOM 901 C C . GLU A 1 118 ? 9.315 9.041 -15.528 1.00 97.81 118 GLU A C 1
ATOM 903 O O . GLU A 1 118 ? 8.461 8.604 -14.760 1.00 97.81 118 GLU A O 1
ATOM 908 N N . ARG A 1 119 ? 10.223 9.945 -15.132 1.00 97.62 119 ARG A N 1
ATOM 909 C CA . ARG A 1 119 ? 10.254 10.481 -13.766 1.00 97.62 119 ARG A CA 1
ATOM 910 C C . ARG A 1 119 ? 9.022 11.331 -13.486 1.00 97.62 119 ARG A C 1
ATOM 912 O O . ARG A 1 119 ? 8.447 11.194 -12.417 1.00 97.62 119 ARG A O 1
ATOM 919 N N . SER A 1 120 ? 8.614 12.180 -14.425 1.00 97.38 120 SER A N 1
ATOM 920 C CA . SER A 1 120 ? 7.397 12.986 -14.278 1.00 97.38 120 SER A CA 1
ATOM 921 C C . SER A 1 120 ? 6.149 12.113 -14.147 1.00 97.38 120 SER A C 1
ATOM 923 O O . SER A 1 120 ? 5.360 12.338 -13.238 1.00 97.38 120 SER A O 1
ATOM 925 N N . ALA A 1 121 ? 6.021 11.074 -14.978 1.00 98.06 121 ALA A N 1
ATOM 926 C CA . ALA A 1 121 ? 4.925 10.115 -14.889 1.00 98.06 121 ALA A CA 1
ATOM 927 C C . ALA A 1 121 ? 4.934 9.374 -13.544 1.00 98.06 121 ALA A C 1
ATOM 929 O O . ALA A 1 121 ? 3.896 9.270 -12.901 1.00 98.06 121 ALA A O 1
ATOM 930 N N . TYR A 1 122 ? 6.108 8.924 -13.078 1.00 98.19 122 TYR A N 1
ATOM 931 C CA . TYR A 1 122 ? 6.261 8.322 -11.749 1.00 98.19 122 TYR A CA 1
ATOM 932 C C . TYR A 1 122 ? 5.739 9.222 -10.636 1.00 98.19 122 TYR A C 1
ATOM 934 O O . TYR A 1 122 ? 4.985 8.753 -9.787 1.00 98.19 122 TYR A O 1
ATOM 942 N N . LEU A 1 123 ? 6.122 10.502 -10.656 1.00 97.31 123 LEU A N 1
ATOM 943 C CA . LEU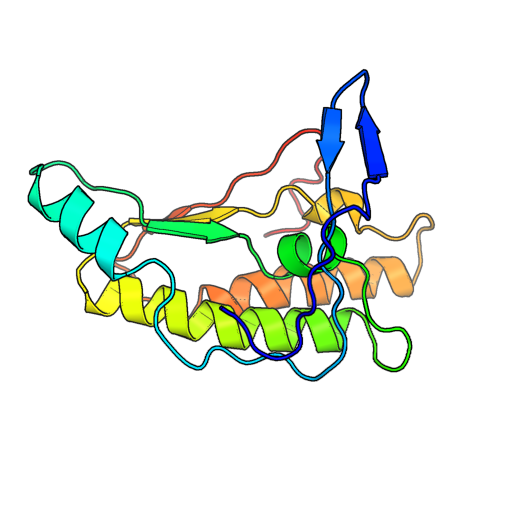 A 1 123 ? 5.699 11.452 -9.632 1.00 97.31 123 LEU A CA 1
ATOM 944 C C . LEU A 1 123 ? 4.168 11.574 -9.562 1.00 97.31 123 LEU A C 1
ATOM 946 O O . LEU A 1 123 ? 3.595 11.710 -8.484 1.00 97.31 123 LEU A O 1
ATOM 950 N N . GLU A 1 124 ? 3.505 11.495 -10.714 1.00 97.69 124 GLU A N 1
ATOM 951 C CA . GLU A 1 124 ? 2.053 11.579 -10.817 1.00 97.69 124 GLU A CA 1
ATOM 952 C C . GLU A 1 124 ? 1.362 10.306 -10.316 1.00 97.69 124 GLU A C 1
ATOM 954 O O . GLU A 1 124 ? 0.561 10.367 -9.375 1.00 97.69 124 GLU A O 1
ATOM 959 N N . TRP A 1 125 ? 1.686 9.143 -10.893 1.00 98.06 125 TRP A N 1
ATOM 960 C CA . TRP A 1 125 ? 0.955 7.914 -10.577 1.00 98.06 125 TRP A CA 1
ATOM 961 C C . TRP A 1 125 ? 1.275 7.366 -9.185 1.00 98.06 125 TRP A C 1
ATOM 963 O O . TRP A 1 125 ? 0.411 6.735 -8.564 1.00 98.06 125 TRP A O 1
ATOM 973 N N . ALA A 1 126 ? 2.481 7.605 -8.657 1.00 98.06 126 ALA A N 1
ATOM 974 C CA . ALA A 1 126 ? 2.858 7.169 -7.313 1.00 98.06 126 ALA A CA 1
ATOM 975 C C . ALA A 1 126 ? 2.009 7.894 -6.259 1.00 98.06 126 ALA A C 1
ATOM 977 O O . ALA A 1 126 ? 1.350 7.257 -5.431 1.00 98.06 126 ALA A O 1
ATOM 978 N N . ALA A 1 127 ? 1.938 9.226 -6.352 1.00 97.56 127 ALA A N 1
ATOM 979 C CA . ALA A 1 127 ? 1.096 10.036 -5.481 1.00 97.56 127 ALA A CA 1
ATOM 980 C C . ALA A 1 127 ? -0.400 9.746 -5.698 1.00 97.56 127 ALA A C 1
ATOM 982 O O . ALA A 1 127 ? -1.166 9.655 -4.735 1.00 97.56 127 ALA A O 1
ATOM 983 N N . GLN A 1 128 ? -0.830 9.540 -6.949 1.00 98.38 128 GLN A N 1
ATOM 984 C CA . GLN A 1 128 ? -2.205 9.144 -7.258 1.00 98.38 128 GLN A CA 1
ATOM 985 C C . GLN A 1 128 ? -2.578 7.816 -6.597 1.00 98.38 128 GLN A C 1
ATOM 987 O O . GLN A 1 128 ? -3.644 7.734 -5.997 1.00 98.38 128 GLN A O 1
ATOM 992 N N . SER A 1 129 ? -1.718 6.799 -6.664 1.00 98.44 129 SER A N 1
ATOM 993 C CA . SER A 1 129 ? -1.976 5.487 -6.059 1.00 98.44 129 SER A CA 1
ATOM 994 C C . SER A 1 129 ? -2.177 5.607 -4.547 1.00 98.44 129 SER A C 1
ATOM 996 O O . SER A 1 129 ? -3.150 5.082 -4.006 1.00 98.44 129 SER A O 1
ATOM 998 N N . PHE A 1 130 ? -1.319 6.370 -3.864 1.00 98.44 130 PHE A N 1
ATOM 999 C CA . PHE A 1 130 ? -1.490 6.647 -2.438 1.00 98.44 130 PHE A CA 1
ATOM 1000 C C . PHE A 1 130 ? -2.836 7.326 -2.140 1.00 98.44 130 PHE A C 1
ATOM 1002 O O . PHE A 1 130 ? -3.571 6.896 -1.246 1.00 98.44 130 PHE A O 1
ATOM 1009 N N . ARG A 1 131 ? -3.206 8.348 -2.925 1.00 98.44 131 ARG A N 1
ATOM 1010 C CA . ARG A 1 131 ? -4.501 9.032 -2.787 1.00 98.44 131 ARG A CA 1
ATOM 1011 C C . ARG A 1 131 ? -5.679 8.104 -3.070 1.00 98.44 131 ARG A C 1
ATOM 1013 O O . ARG A 1 131 ? -6.659 8.162 -2.339 1.00 98.44 131 ARG A O 1
ATOM 1020 N N . VAL A 1 132 ? -5.605 7.224 -4.067 1.00 98.62 132 VAL A N 1
ATOM 1021 C CA . VAL A 1 132 ? -6.672 6.249 -4.361 1.00 98.62 132 VAL A CA 1
ATOM 1022 C C . VAL A 1 132 ? -6.946 5.360 -3.148 1.00 98.62 132 VAL A C 1
ATOM 1024 O O . VAL A 1 132 ? -8.111 5.160 -2.809 1.00 98.62 132 VAL A O 1
ATOM 1027 N N . ALA A 1 133 ? -5.902 4.898 -2.455 1.00 98.62 133 ALA A N 1
ATOM 1028 C CA . ALA A 1 133 ? -6.046 4.085 -1.248 1.00 98.62 133 ALA A CA 1
ATOM 1029 C C . ALA A 1 133 ? -6.656 4.853 -0.058 1.00 98.62 133 ALA A C 1
ATOM 1031 O O . ALA A 1 133 ? -7.267 4.244 0.812 1.00 98.62 133 ALA A O 1
ATOM 1032 N N . THR A 1 134 ? -6.504 6.180 -0.004 1.00 98.50 134 THR A N 1
ATOM 1033 C CA . THR A 1 134 ? -6.766 6.980 1.209 1.00 98.50 134 THR A CA 1
ATOM 1034 C C . THR A 1 134 ? -7.865 8.035 1.072 1.00 98.50 134 THR A C 1
ATOM 1036 O O . THR A 1 134 ? -8.303 8.578 2.077 1.00 98.50 134 THR A O 1
ATOM 1039 N N . SER A 1 135 ? -8.371 8.314 -0.134 1.00 98.00 135 SER A N 1
ATOM 1040 C CA . SER A 1 135 ? -9.358 9.389 -0.377 1.00 98.00 135 SER A CA 1
ATOM 1041 C C . SER A 1 135 ? -10.820 8.944 -0.227 1.00 98.00 135 SER A C 1
ATOM 1043 O O . SER A 1 135 ? -11.728 9.687 -0.589 1.00 98.00 135 SER A O 1
ATOM 1045 N N . GLY A 1 136 ? -11.071 7.713 0.231 1.00 97.19 136 GLY A N 1
ATOM 1046 C CA . GLY A 1 136 ? -12.424 7.195 0.478 1.00 97.19 136 GLY A CA 1
ATOM 1047 C C . GLY A 1 136 ? -12.985 7.503 1.867 1.00 97.19 136 GLY A C 1
ATOM 1048 O O . GLY A 1 136 ? -14.167 7.263 2.088 1.00 97.19 136 GLY A O 1
ATOM 1049 N N . VAL A 1 137 ? -12.146 8.014 2.768 1.00 98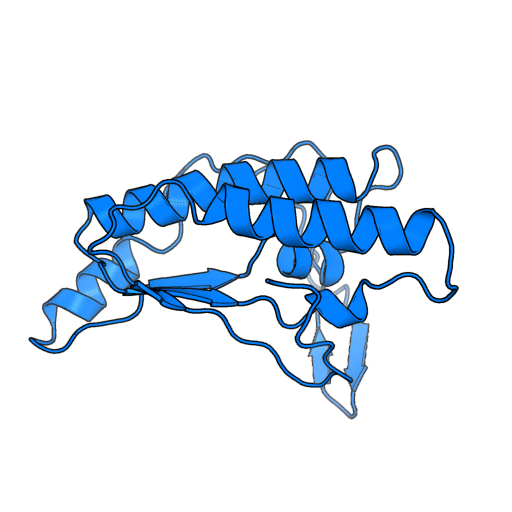.38 137 VAL A N 1
ATOM 1050 C CA . VAL A 1 137 ? -12.454 8.188 4.191 1.00 98.38 137 VAL A CA 1
ATOM 1051 C C . VAL A 1 137 ? -13.236 9.467 4.480 1.00 98.38 137 VAL A C 1
ATOM 1053 O O . VAL A 1 137 ? -13.231 10.424 3.702 1.00 98.38 137 VAL A O 1
ATOM 1056 N N . GLN A 1 138 ? -13.884 9.505 5.638 1.00 98.50 138 GLN A N 1
ATOM 1057 C CA . GLN A 1 138 ? -14.528 10.695 6.178 1.00 98.50 138 GLN A CA 1
ATOM 1058 C C . GLN A 1 138 ? -13.501 11.759 6.584 1.00 98.50 138 GLN A C 1
ATOM 1060 O O . GLN A 1 138 ? -12.394 11.453 7.018 1.00 98.50 138 GLN A O 1
ATOM 1065 N N . ASN A 1 139 ? -13.917 13.029 6.577 1.00 98.44 139 ASN A N 1
ATOM 1066 C CA . ASN A 1 139 ? -13.082 14.147 7.044 1.00 98.44 139 ASN A CA 1
ATOM 1067 C C . ASN A 1 139 ? -12.630 14.003 8.511 1.00 98.44 139 ASN A C 1
ATOM 1069 O O . ASN A 1 139 ? -11.625 14.584 8.909 1.00 98.44 139 ASN A O 1
ATOM 1073 N N . SER A 1 140 ? -13.392 13.269 9.329 1.00 98.31 140 SER A N 1
ATOM 1074 C CA . SER A 1 140 ? -13.053 12.982 10.727 1.00 98.31 140 SER A CA 1
ATOM 1075 C C . SER A 1 140 ? -11.958 11.925 10.888 1.00 98.31 140 SER A C 1
ATOM 1077 O O . SER A 1 140 ? -11.411 11.792 11.982 1.00 98.31 140 SER A O 1
ATOM 1079 N N . THR A 1 141 ? -11.656 11.168 9.834 1.00 98.69 141 THR A N 1
ATOM 1080 C CA . THR A 1 141 ? -10.652 10.106 9.852 1.00 98.69 141 THR A CA 1
ATOM 1081 C C . THR A 1 141 ? -9.286 10.683 9.528 1.00 98.69 141 THR A C 1
ATOM 1083 O O . THR A 1 141 ? -9.080 11.360 8.522 1.00 98.69 141 THR A O 1
ATOM 1086 N N . GLN A 1 142 ? -8.324 10.424 10.408 1.00 98.75 142 GLN A N 1
ATOM 1087 C CA . GLN A 1 142 ? -6.990 10.984 10.307 1.00 98.75 142 GLN A CA 1
ATOM 1088 C C . GLN A 1 142 ? -6.051 10.000 9.607 1.00 98.75 142 GLN A C 1
ATOM 1090 O O . GLN A 1 142 ? -5.612 9.014 10.205 1.00 98.75 142 GLN A O 1
ATOM 1095 N N . ILE A 1 143 ? -5.703 10.304 8.356 1.00 98.56 143 ILE A N 1
ATOM 1096 C CA . ILE A 1 143 ? -4.682 9.569 7.605 1.00 98.56 143 ILE A CA 1
ATOM 1097 C C . ILE A 1 143 ? -3.285 10.062 7.993 1.00 98.56 143 ILE A C 1
ATOM 1099 O O . ILE A 1 143 ? -2.991 11.256 7.954 1.00 98.56 143 ILE A O 1
ATOM 1103 N N . HIS A 1 144 ? -2.413 9.127 8.359 1.00 98.56 144 HIS A N 1
ATOM 1104 C CA . HIS A 1 144 ? -0.982 9.337 8.580 1.00 98.56 144 HIS A CA 1
ATOM 1105 C C . HIS A 1 144 ? -0.184 8.621 7.492 1.00 98.56 144 HIS A C 1
ATOM 1107 O O . HIS A 1 144 ? -0.627 7.615 6.943 1.00 98.56 144 HIS A O 1
ATOM 1113 N N . SER A 1 145 ? 1.031 9.092 7.235 1.00 97.56 145 SER A N 1
ATOM 1114 C CA . SER A 1 145 ? 2.010 8.348 6.446 1.00 97.56 145 SER A CA 1
ATOM 1115 C C . SER A 1 145 ? 3.395 8.460 7.070 1.00 97.56 145 SER A C 1
ATOM 1117 O O . SER A 1 145 ? 3.647 9.323 7.917 1.00 97.56 145 SER A O 1
ATOM 1119 N N . HIS A 1 146 ? 4.283 7.567 6.657 1.00 97.25 146 HIS A N 1
ATOM 1120 C CA . HIS A 1 146 ? 5.658 7.491 7.113 1.00 97.25 146 HIS A CA 1
ATOM 1121 C C . HIS A 1 146 ? 6.603 7.333 5.925 1.00 97.25 146 HIS A C 1
ATOM 1123 O O . HIS A 1 146 ? 6.342 6.560 5.002 1.00 97.25 146 HIS A O 1
ATOM 1129 N N . PHE A 1 147 ? 7.731 8.034 6.006 1.00 94.50 147 PHE A N 1
ATOM 1130 C CA . PHE A 1 147 ? 8.817 8.013 5.035 1.00 94.50 147 PHE A CA 1
ATOM 1131 C C . PHE A 1 147 ? 10.135 7.848 5.787 1.00 94.50 147 PHE A C 1
ATOM 1133 O O . PHE A 1 147 ? 10.322 8.464 6.840 1.00 94.50 147 PHE A O 1
ATOM 1140 N N . CYS A 1 148 ? 11.062 7.048 5.264 1.00 91.38 148 CYS A N 1
ATOM 1141 C CA . CYS A 1 148 ? 12.357 6.840 5.905 1.00 91.38 148 CYS A CA 1
ATOM 1142 C C . CYS A 1 148 ? 13.469 6.518 4.902 1.00 91.38 148 CYS A C 1
ATOM 1144 O O . CYS A 1 148 ? 13.213 6.181 3.750 1.00 91.38 148 CYS A O 1
ATOM 1146 N N . TYR A 1 149 ? 14.715 6.664 5.368 1.00 84.06 149 TYR A N 1
ATOM 1147 C CA . TYR A 1 149 ? 15.940 6.206 4.699 1.00 84.06 149 TYR A CA 1
ATOM 1148 C C . TYR A 1 149 ? 16.047 6.572 3.209 1.00 84.06 149 TYR A C 1
ATOM 1150 O O . TYR A 1 149 ? 16.383 5.737 2.375 1.00 84.06 149 TYR A O 1
ATOM 1158 N N . SER A 1 150 ? 15.748 7.826 2.868 1.00 89.75 150 SER A N 1
ATOM 1159 C CA . SER A 1 150 ? 15.790 8.339 1.495 1.00 89.75 150 SER A CA 1
ATOM 1160 C C . SER A 1 150 ? 16.073 9.843 1.470 1.00 89.75 150 SER A C 1
ATOM 1162 O O . SER A 1 150 ? 15.719 10.552 2.412 1.00 89.75 150 SER A O 1
ATOM 1164 N N . ASP A 1 151 ? 16.622 10.346 0.360 1.00 91.00 151 ASP A N 1
ATOM 1165 C CA . ASP A 1 151 ? 16.690 11.786 0.060 1.00 91.00 151 ASP A CA 1
ATOM 1166 C C . ASP A 1 151 ? 15.308 12.285 -0.387 1.00 91.00 151 ASP A C 1
ATOM 1168 O O . ASP A 1 151 ? 15.000 12.354 -1.585 1.00 91.00 151 ASP A O 1
ATOM 1172 N N . LEU A 1 152 ? 14.438 12.528 0.596 1.00 91.00 152 LEU A N 1
ATOM 1173 C CA . LEU A 1 152 ? 13.024 12.842 0.393 1.00 91.00 152 LEU A CA 1
ATOM 1174 C C . LEU A 1 152 ? 12.819 14.182 -0.331 1.00 91.00 152 LEU A C 1
ATOM 1176 O O . LEU A 1 152 ? 13.440 15.188 0.008 1.00 91.00 152 LEU A O 1
ATOM 1180 N N . ASP A 1 153 ? 11.879 14.194 -1.281 1.00 91.69 153 ASP A N 1
ATOM 1181 C CA . ASP A 1 153 ? 11.371 15.411 -1.921 1.00 91.69 153 ASP A CA 1
ATOM 1182 C C . ASP A 1 153 ? 10.012 15.789 -1.300 1.00 91.69 153 ASP A C 1
ATOM 1184 O O . ASP A 1 153 ? 9.026 15.073 -1.511 1.00 91.69 153 ASP A O 1
ATOM 1188 N N . PRO A 1 154 ? 9.919 16.905 -0.553 1.00 90.44 154 PRO A N 1
ATOM 1189 C CA . PRO A 1 154 ? 8.684 17.319 0.108 1.00 90.44 154 PRO A CA 1
ATOM 1190 C C . PRO A 1 154 ? 7.567 17.746 -0.858 1.00 90.44 154 PRO A C 1
ATOM 1192 O O . PRO A 1 154 ? 6.451 17.998 -0.404 1.00 90.44 154 PRO A O 1
ATOM 1195 N N . ASN A 1 155 ? 7.833 17.874 -2.162 1.00 91.56 155 ASN A N 1
ATOM 1196 C CA . ASN A 1 155 ? 6.826 18.276 -3.146 1.00 91.56 155 ASN A CA 1
ATOM 1197 C C . ASN A 1 155 ? 6.151 17.103 -3.862 1.00 91.56 155 ASN A C 1
ATOM 1199 O O . ASN A 1 155 ? 5.138 17.321 -4.514 1.00 91.56 155 ASN A O 1
ATOM 1203 N N . HIS A 1 156 ? 6.669 15.880 -3.741 1.00 86.25 156 HIS A N 1
ATOM 1204 C CA . HIS A 1 156 ? 6.152 14.731 -4.490 1.00 86.25 156 HIS A CA 1
ATOM 1205 C C . HIS A 1 156 ? 4.765 14.270 -3.999 1.00 86.25 156 HIS A C 1
ATOM 1207 O O . HIS A 1 156 ? 3.942 13.830 -4.790 1.00 86.25 156 HIS A O 1
ATOM 1213 N N . ILE A 1 157 ? 4.489 14.381 -2.699 1.00 66.06 157 ILE A N 1
ATOM 1214 C CA . ILE A 1 157 ? 3.275 13.808 -2.078 1.00 66.06 157 ILE A CA 1
ATOM 1215 C C . ILE A 1 157 ? 2.234 14.892 -1.753 1.00 66.06 157 ILE A C 1
ATOM 1217 O O . ILE A 1 157 ? 1.175 14.596 -1.205 1.00 66.06 157 ILE A O 1
ATOM 1221 N N . LYS A 1 158 ? 2.522 16.153 -2.097 1.00 58.09 158 LYS A N 1
ATOM 1222 C CA . LYS A 1 158 ? 1.512 17.219 -2.066 1.00 58.09 158 LYS A CA 1
ATOM 1223 C C . LYS A 1 158 ? 0.455 16.967 -3.140 1.00 58.09 158 LYS A C 1
ATOM 1225 O O . LYS A 1 158 ? -0.725 17.234 -2.840 1.00 58.09 158 LYS A O 1
#

Sequence (158 aa):
KLQGYAFTTNGWVQSYGSRYVRPPIIVGDISRPEAMSVKESVYAQSLTSKPMKGMLTGPVTCLRWSFPRVDVSHETQSLQLALALRDEVNDLEAAGVTVIQVDEPAIREGLPLRAGAERSAYLEWAAQSFRVATSGVQNSTQIHSHFCYSDLDPNHIK